Protein AF-A0A7D9K8Q1-F1 (afdb_monomer_lite)

pLDDT: mean 75.65, std 13.9, range [47.59, 92.94]

Secondary structure (DSSP, 8-state):
---S-GGGS-TT-GGGTT--EEEEE-----TT---HHHHHHHH-GGGHHHHHH---HHHHHHHHHHHHHHHHHHHT-TT--EEEEE-S---GGGTHHHHHHHHHHHHHHHHTTT--------TTHHHHHHHHHH--PPPP----TT---

InterPro domains:
  IPR001678 SAM-dependent methyltransferase RsmB-F/NOP2-type domain [PS51686] (1-149)
  IPR029063 S-adenosyl-L-methionine-dependent methyltransferase superfamily [G3DSA:3.40.50.150] (1-144)
  IPR029063 S-adenosyl-L-methionine-dependent methyltransferase superfamily [SSF53335] (13-120)
  IPR042620 Putative methyltransferase NSUN7 [PTHR14663] (1-114)

Structure (mmCIF, N/CA/C/O backbone):
data_AF-A0A7D9K8Q1-F1
#
_entry.id   AF-A0A7D9K8Q1-F1
#
loop_
_atom_site.group_PDB
_atom_site.id
_atom_site.type_symbol
_atom_site.label_atom_id
_atom_site.label_alt_id
_atom_site.label_comp_id
_atom_site.label_asym_id
_atom_site.label_entity_id
_atom_site.label_seq_id
_atom_site.pdbx_PDB_ins_code
_atom_site.Cartn_x
_atom_site.Cartn_y
_atom_site.Cartn_z
_atom_site.occupancy
_atom_site.B_iso_or_equiv
_atom_site.auth_seq_id
_atom_site.auth_comp_id
_atom_site.auth_asym_id
_atom_site.auth_atom_id
_atom_site.pdbx_PDB_model_num
ATOM 1 N N . LEU A 1 1 ? -17.771 -1.437 -6.386 1.00 68.00 1 LEU A N 1
ATOM 2 C CA . LEU A 1 1 ? -16.629 -0.827 -5.669 1.00 68.00 1 LEU A CA 1
ATOM 3 C C . LEU A 1 1 ? -17.130 0.448 -5.006 1.00 68.00 1 LEU A C 1
ATOM 5 O O . LEU A 1 1 ? -18.109 0.993 -5.502 1.00 68.00 1 LEU A O 1
ATOM 9 N N . LEU A 1 2 ? -16.510 0.900 -3.916 1.00 79.81 2 LEU A N 1
ATOM 10 C CA . LEU A 1 2 ? -16.719 2.277 -3.459 1.00 79.81 2 LEU A CA 1
ATOM 11 C C . LEU A 1 2 ? -16.044 3.222 -4.466 1.00 79.81 2 LEU A C 1
ATOM 13 O O . LEU A 1 2 ? -14.974 2.888 -4.970 1.00 79.81 2 LEU A O 1
ATOM 17 N N . GLU A 1 3 ? -16.679 4.349 -4.783 1.00 86.00 3 GLU A N 1
ATOM 18 C CA . GLU A 1 3 ? -16.118 5.360 -5.700 1.00 86.00 3 GLU A CA 1
ATOM 19 C C . GLU A 1 3 ? -15.200 6.368 -4.985 1.00 86.00 3 GLU A C 1
ATOM 21 O O . GLU A 1 3 ? -14.499 7.136 -5.636 1.00 86.00 3 GLU A O 1
ATOM 26 N N . GLU A 1 4 ? -15.187 6.366 -3.650 1.00 85.94 4 GLU A N 1
ATOM 27 C CA . GLU A 1 4 ? -14.332 7.233 -2.834 1.00 85.94 4 GLU A CA 1
ATOM 28 C C . GLU A 1 4 ? -12.876 6.734 -2.804 1.00 85.94 4 GLU A C 1
ATOM 30 O O . GLU A 1 4 ? -12.619 5.525 -2.831 1.00 85.94 4 GLU A O 1
ATOM 35 N N . ASN A 1 5 ? -11.905 7.652 -2.717 1.00 88.94 5 ASN A N 1
ATOM 36 C CA . ASN A 1 5 ? -10.511 7.250 -2.535 1.00 88.94 5 ASN A CA 1
ATOM 37 C C . ASN A 1 5 ? -10.314 6.678 -1.135 1.00 88.94 5 ASN A C 1
ATOM 39 O O . ASN A 1 5 ? -10.806 7.222 -0.149 1.00 88.94 5 ASN A O 1
ATOM 43 N N . PHE A 1 6 ? -9.498 5.630 -1.036 1.00 90.12 6 PHE A N 1
ATOM 44 C CA . PHE A 1 6 ? -9.195 4.997 0.245 1.00 90.12 6 PHE A CA 1
ATOM 45 C C . PHE A 1 6 ? -8.643 5.981 1.286 1.00 90.12 6 PHE A C 1
ATOM 47 O O . PHE A 1 6 ? -9.012 5.894 2.447 1.00 90.12 6 PHE A O 1
ATOM 54 N N . THR A 1 7 ? -7.804 6.934 0.877 1.00 90.19 7 THR A N 1
ATOM 55 C CA . THR A 1 7 ? -7.177 7.925 1.767 1.00 90.19 7 THR A CA 1
ATOM 56 C C . THR A 1 7 ? -8.148 8.958 2.339 1.00 90.19 7 THR A C 1
ATOM 58 O O . THR A 1 7 ? -7.819 9.591 3.344 1.00 90.19 7 THR A O 1
ATOM 61 N N . ASP A 1 8 ? -9.326 9.109 1.727 1.00 91.19 8 ASP A N 1
ATOM 62 C CA . ASP A 1 8 ? -10.366 10.060 2.136 1.00 91.19 8 ASP A CA 1
ATOM 63 C C . ASP A 1 8 ? -11.350 9.436 3.143 1.00 91.19 8 ASP A C 1
ATOM 65 O O . ASP A 1 8 ? -12.124 10.141 3.794 1.00 91.19 8 ASP A O 1
ATOM 69 N N . ILE A 1 9 ? -11.305 8.110 3.308 1.00 90.94 9 ILE A N 1
ATOM 70 C CA . ILE A 1 9 ? -12.170 7.371 4.226 1.00 90.94 9 ILE A CA 1
ATOM 71 C C . ILE A 1 9 ? -11.768 7.670 5.671 1.00 90.94 9 ILE A C 1
ATOM 73 O O . ILE A 1 9 ? -10.602 7.608 6.051 1.00 90.94 9 ILE A O 1
ATOM 77 N N . LEU A 1 10 ? -12.744 7.952 6.534 1.00 90.44 10 LEU A N 1
ATOM 78 C CA . LEU A 1 10 ? -12.455 8.141 7.952 1.00 90.44 10 LEU A CA 1
ATOM 79 C C . LEU A 1 10 ? -12.089 6.795 8.608 1.00 90.44 10 LEU A C 1
ATOM 81 O O . LEU A 1 10 ? -12.891 5.861 8.564 1.00 90.44 10 LEU A O 1
ATOM 85 N N . PRO A 1 11 ? -10.950 6.684 9.319 1.00 88.00 11 PRO A N 1
ATOM 86 C CA . PRO A 1 11 ? -10.538 5.417 9.935 1.00 88.00 11 PRO A CA 1
ATOM 87 C C . PRO A 1 11 ? -11.481 4.881 11.031 1.00 88.00 11 PRO A C 1
ATOM 89 O O . PRO A 1 11 ? -11.380 3.717 11.418 1.00 88.00 11 PRO A O 1
ATOM 92 N N . ASN A 1 12 ? -12.380 5.728 11.548 1.00 86.75 12 ASN A N 1
ATOM 93 C CA . ASN A 1 12 ? -13.406 5.385 12.543 1.00 86.75 12 ASN A CA 1
ATOM 94 C C . ASN A 1 12 ? -14.823 5.302 11.940 1.00 86.75 12 ASN A C 1
ATOM 96 O O . ASN A 1 12 ? -15.815 5.345 12.664 1.00 86.75 12 ASN A O 1
ATOM 100 N N . ASP A 1 13 ? -14.938 5.237 10.616 1.00 89.62 13 ASP A N 1
ATOM 101 C CA . ASP A 1 13 ? -16.225 5.073 9.951 1.00 89.62 13 ASP A CA 1
ATOM 102 C C . ASP A 1 13 ? -16.860 3.722 10.338 1.00 89.62 13 ASP A C 1
ATOM 104 O O . ASP A 1 13 ? -16.232 2.656 10.291 1.00 89.62 13 ASP A O 1
ATOM 108 N N . GLU A 1 14 ? -18.129 3.774 10.751 1.00 89.50 14 GLU A N 1
ATOM 109 C CA . GLU A 1 14 ? -18.881 2.623 11.247 1.00 89.50 14 GLU A CA 1
ATOM 110 C C . GLU A 1 14 ? -18.967 1.487 10.221 1.00 89.50 14 GLU A C 1
ATOM 112 O O . GLU A 1 14 ? -18.998 0.312 10.611 1.00 89.50 14 GLU A O 1
ATOM 117 N N . ARG A 1 15 ? -18.919 1.818 8.921 1.00 88.75 15 ARG A N 1
ATOM 118 C CA . ARG A 1 15 ? -18.904 0.852 7.811 1.00 88.75 15 ARG A CA 1
ATOM 119 C C . ARG A 1 15 ? -17.753 -0.149 7.933 1.00 88.75 15 ARG A C 1
ATOM 121 O O . ARG A 1 15 ? -17.911 -1.310 7.555 1.00 88.75 15 ARG A O 1
ATOM 128 N N . PHE A 1 16 ? -16.621 0.259 8.514 1.00 87.31 16 PHE A N 1
ATOM 129 C CA . PHE A 1 16 ? -15.400 -0.551 8.586 1.00 87.31 16 PHE A CA 1
ATOM 130 C C . PHE A 1 16 ? -15.107 -1.121 9.980 1.00 87.31 16 PHE A C 1
ATOM 132 O O . PHE A 1 16 ? -14.084 -1.771 10.183 1.00 87.31 16 PHE A O 1
ATOM 139 N N . ARG A 1 17 ? -16.023 -0.995 10.949 1.00 86.31 17 ARG A N 1
ATOM 140 C CA . ARG A 1 17 ? -15.828 -1.485 12.333 1.00 86.31 17 ARG A CA 1
ATOM 141 C C . ARG A 1 17 ? -15.575 -3.001 12.446 1.00 86.31 17 ARG A C 1
ATOM 143 O O . ARG A 1 17 ? -14.983 -3.490 13.414 1.00 86.31 17 ARG A O 1
ATOM 150 N N . LYS A 1 18 ? -16.039 -3.775 11.463 1.00 87.69 18 LYS A N 1
ATOM 151 C CA . LYS A 1 18 ? -15.813 -5.230 11.376 1.00 87.69 18 LYS A CA 1
ATOM 152 C C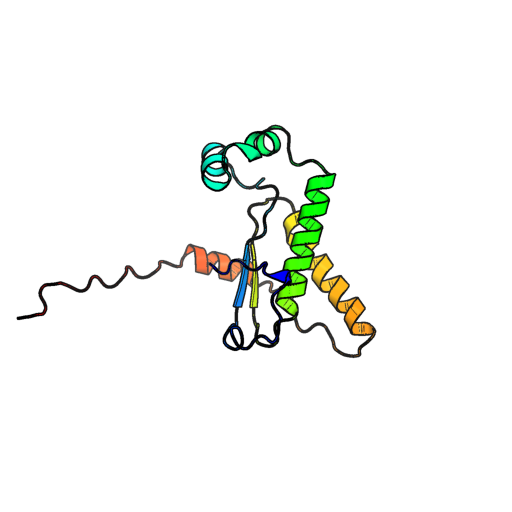 . LYS A 1 18 ? -14.574 -5.606 10.560 1.00 87.69 18 LYS A C 1
ATOM 154 O O . LYS A 1 18 ? -14.207 -6.778 10.549 1.00 87.69 18 LYS A O 1
ATOM 159 N N . VAL A 1 19 ? -13.923 -4.645 9.907 1.00 88.00 19 VAL A N 1
ATOM 160 C CA . VAL A 1 19 ? -12.697 -4.897 9.148 1.00 88.00 19 VAL A CA 1
ATOM 161 C C . VAL A 1 19 ? -11.586 -5.260 10.127 1.00 88.00 19 VAL A C 1
ATOM 163 O O . VAL A 1 19 ? -11.416 -4.620 11.162 1.00 88.00 19 VAL A O 1
ATOM 166 N N . ARG A 1 20 ? -10.876 -6.346 9.821 1.00 88.88 20 ARG A N 1
ATOM 167 C CA . ARG A 1 20 ? -9.707 -6.837 10.573 1.00 88.88 20 ARG A CA 1
ATOM 168 C C . ARG A 1 20 ? -8.452 -6.899 9.713 1.00 88.88 20 ARG A C 1
ATOM 170 O O . ARG A 1 20 ? -7.348 -6.936 10.248 1.00 88.88 20 ARG A O 1
ATOM 177 N N . VAL A 1 21 ? -8.628 -6.930 8.396 1.00 90.12 21 VAL A N 1
ATOM 178 C CA . VAL A 1 21 ? -7.557 -7.074 7.417 1.00 90.12 21 VAL A CA 1
ATOM 179 C C . VAL A 1 21 ? -7.751 -6.017 6.345 1.00 90.12 21 VAL A C 1
ATOM 181 O O . VAL A 1 21 ? -8.854 -5.884 5.817 1.00 90.12 21 VAL A O 1
ATOM 184 N N . VAL A 1 22 ? -6.684 -5.296 6.021 1.00 91.00 22 VAL A N 1
ATOM 185 C CA . VAL A 1 22 ? -6.626 -4.394 4.868 1.00 91.00 22 VAL A CA 1
ATOM 186 C C . VAL A 1 22 ? -5.606 -4.952 3.890 1.00 91.00 22 VAL A C 1
ATOM 188 O O . VAL A 1 22 ? -4.483 -5.267 4.280 1.00 91.00 22 VAL A O 1
ATOM 191 N N . VAL A 1 23 ? -5.998 -5.083 2.625 1.00 91.44 23 VAL A N 1
ATOM 192 C CA . VAL A 1 23 ? -5.097 -5.480 1.541 1.00 91.44 23 VAL A CA 1
ATOM 193 C C . VAL A 1 23 ? -4.856 -4.264 0.657 1.00 91.44 23 VAL A C 1
ATOM 195 O O . VAL A 1 23 ? -5.759 -3.796 -0.031 1.00 91.44 23 VAL A O 1
ATOM 198 N N . CYS A 1 24 ? -3.632 -3.754 0.693 1.00 90.50 24 CYS A N 1
ATOM 199 C CA . CYS A 1 24 ? -3.177 -2.620 -0.094 1.00 90.50 24 CYS A CA 1
ATOM 200 C C . CYS A 1 24 ? -2.479 -3.146 -1.349 1.00 90.50 24 CYS A C 1
ATOM 202 O O . CYS A 1 24 ? -1.286 -3.448 -1.313 1.00 90.50 24 CYS A O 1
ATOM 204 N N . ASN A 1 25 ? -3.223 -3.270 -2.449 1.00 88.56 25 ASN A N 1
ATOM 205 C CA . ASN A 1 25 ? -2.641 -3.558 -3.757 1.00 88.56 25 ASN A CA 1
ATOM 206 C C . ASN A 1 25 ? -2.146 -2.252 -4.387 1.00 88.56 25 ASN A C 1
ATOM 208 O O . ASN A 1 25 ? -2.945 -1.462 -4.890 1.00 88.56 25 ASN A O 1
ATOM 212 N N . ALA A 1 26 ? -0.845 -1.997 -4.298 1.00 86.12 26 ALA A N 1
ATOM 213 C CA . ALA A 1 26 ? -0.274 -0.717 -4.674 1.00 86.12 26 ALA A CA 1
ATOM 214 C C . ALA A 1 26 ? 0.099 -0.666 -6.160 1.00 86.12 26 ALA A C 1
ATOM 216 O O . ALA A 1 26 ? 0.795 -1.539 -6.688 1.00 86.12 26 ALA A O 1
ATOM 217 N N . SER A 1 27 ? -0.313 0.413 -6.828 1.00 83.31 27 SER A N 1
ATOM 218 C CA . SER A 1 27 ? 0.123 0.727 -8.189 1.00 83.31 27 SER A CA 1
ATOM 219 C C . SER A 1 27 ? 1.632 0.934 -8.207 1.00 83.31 27 SER A C 1
ATOM 221 O O . SER A 1 27 ? 2.129 1.904 -7.650 1.00 83.31 27 SER A O 1
ATOM 223 N N . CYS A 1 28 ? 2.370 0.027 -8.829 1.00 83.06 28 CYS A N 1
ATOM 224 C CA . CYS A 1 28 ? 3.833 0.009 -8.842 1.00 83.06 28 CYS A CA 1
ATOM 225 C C . CYS A 1 28 ? 4.370 0.120 -10.274 1.00 83.06 28 CYS A C 1
ATOM 227 O O . CYS A 1 28 ? 3.598 0.206 -11.232 1.00 83.06 28 CYS A O 1
ATOM 229 N N . SER A 1 29 ? 5.693 0.075 -10.423 1.00 78.06 29 SER A N 1
ATOM 230 C CA . SER A 1 29 ? 6.378 0.059 -11.720 1.00 78.06 29 SER A CA 1
ATOM 231 C C . SER A 1 29 ? 6.045 -1.145 -12.600 1.00 78.06 29 SER A C 1
ATOM 233 O O . SER A 1 29 ? 6.353 -1.121 -13.786 1.00 78.06 29 SER A O 1
ATOM 235 N N . LYS A 1 30 ? 5.447 -2.199 -12.025 1.00 75.69 30 LYS A N 1
ATOM 236 C CA . LYS A 1 30 ? 5.127 -3.469 -12.696 1.00 75.69 30 LYS A CA 1
ATOM 237 C C . LYS A 1 30 ? 6.332 -4.168 -13.328 1.00 75.69 30 LYS A C 1
ATOM 239 O O . LYS A 1 30 ? 6.177 -5.015 -14.201 1.00 75.69 30 LYS A O 1
ATOM 244 N N . SER A 1 31 ? 7.530 -3.885 -12.825 1.00 71.75 31 SER A N 1
ATOM 245 C CA . SER A 1 31 ? 8.779 -4.535 -13.239 1.00 71.75 31 SER A CA 1
ATOM 246 C C . SER A 1 31 ? 8.798 -6.056 -13.041 1.00 71.75 31 SER A C 1
ATOM 248 O O . SER A 1 31 ? 9.615 -6.742 -13.648 1.00 71.75 31 SER A O 1
ATOM 250 N N . GLY A 1 32 ? 7.908 -6.598 -12.203 1.00 70.00 32 GLY A N 1
ATOM 251 C CA . GLY A 1 32 ? 7.733 -8.039 -12.021 1.00 70.00 32 GLY A CA 1
ATOM 252 C C . GLY A 1 32 ? 6.837 -8.709 -13.063 1.00 70.00 32 GLY A C 1
ATOM 253 O O . GLY A 1 32 ? 6.726 -9.934 -13.049 1.00 70.00 32 GLY A O 1
ATOM 254 N N . VAL A 1 33 ? 6.197 -7.950 -13.958 1.00 70.38 33 VAL A N 1
ATOM 255 C CA . VAL A 1 33 ? 5.371 -8.506 -15.035 1.00 70.38 33 VAL A CA 1
ATOM 256 C C . VAL A 1 33 ? 6.285 -8.930 -16.183 1.00 70.38 33 VAL A C 1
ATOM 258 O O . VAL A 1 33 ? 6.873 -8.105 -16.875 1.00 70.38 33 VAL A O 1
ATOM 261 N N . THR A 1 34 ? 6.415 -10.237 -16.389 1.00 65.62 34 THR A N 1
ATOM 262 C CA . THR A 1 34 ? 7.331 -10.820 -17.385 1.00 65.62 34 THR A CA 1
ATOM 263 C C . THR A 1 34 ? 6.761 -10.843 -18.806 1.00 65.62 34 THR A C 1
ATOM 265 O O . THR A 1 34 ? 7.501 -11.099 -19.755 1.00 65.62 34 THR A O 1
ATOM 268 N N . SER A 1 35 ? 5.465 -10.559 -18.975 1.00 68.19 35 SER A N 1
ATOM 269 C CA . SER A 1 35 ? 4.765 -10.578 -20.261 1.00 68.19 35 SER A CA 1
ATOM 270 C C . SER A 1 35 ? 4.165 -9.211 -20.586 1.00 68.19 35 SER A C 1
ATOM 272 O O . SER A 1 35 ? 3.301 -8.700 -19.875 1.00 68.19 35 SER A O 1
ATOM 274 N N . ALA A 1 36 ? 4.574 -8.631 -21.717 1.00 67.12 36 ALA A N 1
ATOM 275 C CA . ALA A 1 36 ? 4.001 -7.379 -22.212 1.00 67.12 36 ALA A CA 1
ATOM 276 C C . ALA A 1 36 ? 2.500 -7.499 -22.534 1.00 67.12 36 ALA A C 1
ATOM 278 O O . ALA A 1 36 ? 1.771 -6.514 -22.435 1.00 67.12 36 ALA A O 1
ATOM 279 N N . ILE A 1 37 ? 2.030 -8.703 -22.880 1.00 73.81 37 ILE A N 1
ATOM 280 C CA . ILE A 1 37 ? 0.611 -8.974 -23.137 1.00 73.81 37 ILE A CA 1
ATOM 281 C C . ILE A 1 37 ? -0.182 -8.881 -21.832 1.00 73.81 37 ILE A C 1
ATOM 283 O O . ILE A 1 37 ? -1.211 -8.210 -21.800 1.00 73.81 37 ILE A O 1
ATOM 287 N N . ASP A 1 38 ? 0.329 -9.477 -20.752 1.00 69.06 38 ASP A N 1
ATOM 288 C CA . ASP A 1 38 ? -0.325 -9.435 -19.438 1.00 69.06 38 ASP A CA 1
ATOM 289 C C . ASP A 1 38 ? -0.390 -7.994 -18.922 1.00 69.06 38 ASP A C 1
ATOM 291 O O . ASP A 1 38 ? -1.414 -7.555 -18.401 1.00 69.06 38 ASP A O 1
ATOM 295 N N . HIS A 1 39 ? 0.668 -7.216 -19.164 1.00 65.38 39 HIS A N 1
ATOM 296 C CA . HIS A 1 39 ? 0.714 -5.802 -18.809 1.00 65.38 39 HIS A CA 1
ATOM 297 C C . HIS A 1 39 ? -0.334 -4.967 -19.564 1.00 65.38 39 HIS A C 1
ATOM 299 O O . HIS A 1 39 ? -1.047 -4.170 -18.956 1.00 65.38 39 HIS A O 1
ATOM 305 N N . VAL A 1 40 ? -0.473 -5.160 -20.883 1.00 71.06 40 VAL A N 1
ATOM 306 C CA . VAL A 1 40 ? -1.491 -4.464 -21.693 1.00 71.06 40 VAL A CA 1
ATOM 307 C C . VAL A 1 40 ? -2.904 -4.898 -21.309 1.00 71.06 40 VAL A C 1
ATOM 309 O O . VAL A 1 40 ? -3.807 -4.065 -21.289 1.00 71.06 40 VAL A O 1
ATOM 312 N N . LEU A 1 41 ? -3.110 -6.174 -20.982 1.00 70.75 41 LEU A N 1
ATOM 313 C CA . LEU A 1 41 ? -4.411 -6.675 -20.547 1.00 70.75 41 LEU A CA 1
ATOM 314 C C . LEU A 1 41 ? -4.839 -6.056 -19.208 1.00 70.75 41 LEU A C 1
ATOM 316 O O . LEU A 1 41 ? -6.024 -5.810 -18.995 1.00 70.75 41 LEU A O 1
ATOM 320 N N . GLN A 1 42 ? -3.880 -5.796 -18.320 1.00 64.69 42 GLN A N 1
ATOM 321 C CA . GLN A 1 42 ? -4.145 -5.297 -16.975 1.00 64.69 42 GLN A CA 1
ATOM 322 C C . GLN A 1 42 ? -4.260 -3.765 -16.903 1.00 64.69 42 GLN A C 1
ATOM 324 O O . GLN A 1 42 ? -5.029 -3.255 -16.093 1.00 64.69 42 GLN A O 1
ATOM 329 N N . GLU A 1 43 ? -3.530 -3.031 -17.748 1.00 64.31 43 GLU A N 1
ATOM 330 C CA . GLU A 1 43 ? -3.405 -1.562 -17.672 1.00 64.31 43 GLU A CA 1
ATOM 331 C C . GLU A 1 43 ? -3.861 -0.815 -18.932 1.00 64.31 43 GLU A C 1
ATOM 333 O O . GLU A 1 43 ? -3.964 0.413 -18.935 1.00 64.31 43 GLU A O 1
ATOM 338 N N . GLY A 1 44 ? -4.110 -1.532 -20.025 1.00 62.75 44 GLY A N 1
ATOM 339 C CA . GLY A 1 44 ? -4.320 -0.937 -21.339 1.00 62.75 44 GLY A CA 1
ATOM 340 C C . GLY A 1 44 ? -3.022 -0.454 -22.000 1.00 62.75 44 GLY A C 1
ATOM 341 O O . GLY A 1 44 ? -1.908 -0.616 -21.500 1.00 62.75 44 GLY A O 1
ATOM 342 N N . THR A 1 45 ? -3.154 0.150 -23.181 1.00 65.00 45 THR A N 1
ATOM 343 C CA . THR A 1 45 ? -2.012 0.553 -24.024 1.00 65.00 45 THR A CA 1
ATOM 344 C C . THR A 1 45 ? -1.283 1.807 -23.534 1.00 65.00 45 THR A C 1
ATOM 346 O O . THR A 1 45 ? -0.179 2.093 -23.998 1.00 65.00 45 THR A O 1
ATOM 349 N N . ALA A 1 46 ? -1.860 2.546 -22.582 1.00 59.56 46 ALA A N 1
ATOM 350 C CA . ALA A 1 46 ? -1.301 3.795 -22.064 1.00 59.56 46 ALA A CA 1
ATOM 351 C C . ALA A 1 46 ? 0.040 3.602 -21.332 1.00 59.56 46 ALA A C 1
ATOM 353 O O . ALA A 1 46 ? 0.853 4.523 -21.285 1.00 59.56 46 ALA A O 1
ATOM 354 N N . CYS A 1 47 ? 0.296 2.401 -20.805 1.00 57.56 47 CYS A N 1
ATOM 355 C CA . CYS A 1 47 ? 1.473 2.104 -19.987 1.00 57.56 47 CYS A CA 1
ATOM 356 C C . CYS A 1 47 ? 2.593 1.387 -20.765 1.00 57.56 47 CYS A C 1
ATOM 358 O O . CYS A 1 47 ? 3.595 0.990 -20.175 1.00 57.56 47 CYS A O 1
ATOM 360 N N . VAL A 1 48 ? 2.449 1.209 -22.088 1.00 62.69 48 VAL A N 1
ATOM 361 C CA . VAL A 1 48 ? 3.441 0.494 -22.917 1.00 62.69 48 VAL A CA 1
ATOM 362 C C . VAL A 1 48 ? 4.769 1.252 -22.971 1.00 62.69 48 VAL A C 1
ATOM 364 O O . VAL A 1 48 ? 5.825 0.630 -22.948 1.00 62.69 48 VAL A O 1
ATOM 367 N N . HIS A 1 49 ?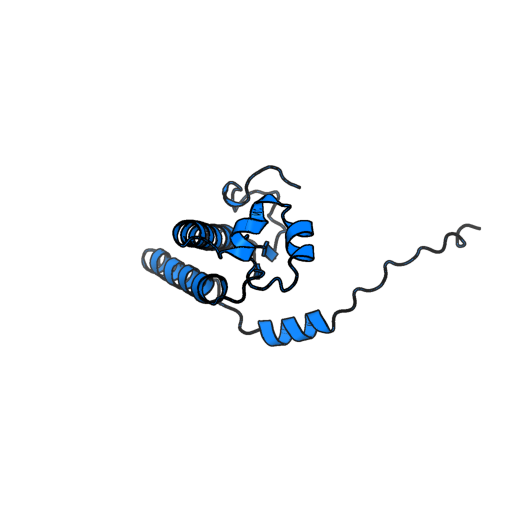 4.731 2.588 -22.981 1.00 65.44 49 HIS A N 1
ATOM 368 C CA . HIS A 1 49 ? 5.944 3.410 -22.970 1.00 65.44 49 HIS A CA 1
ATOM 369 C C . HIS A 1 49 ? 6.793 3.159 -21.716 1.00 65.44 49 HIS A C 1
ATOM 371 O O . HIS A 1 49 ? 7.997 2.957 -21.825 1.00 65.44 49 HIS A O 1
ATOM 377 N N . ASP A 1 50 ? 6.165 3.101 -20.540 1.00 65.12 50 ASP A N 1
ATOM 378 C CA . ASP A 1 50 ? 6.866 2.869 -19.271 1.00 65.12 50 ASP A CA 1
ATOM 379 C C . ASP A 1 50 ? 7.414 1.441 -19.164 1.00 65.12 50 ASP A C 1
ATOM 381 O O . ASP A 1 50 ? 8.425 1.212 -18.504 1.00 65.12 50 ASP A O 1
ATOM 385 N N . LEU A 1 51 ? 6.777 0.480 -19.841 1.00 61.94 51 LEU A N 1
ATOM 386 C CA . LEU A 1 51 ? 7.259 -0.896 -19.905 1.00 61.94 51 LEU A CA 1
ATOM 387 C C . LEU A 1 51 ? 8.528 -1.021 -20.763 1.00 61.94 51 LEU A C 1
ATOM 389 O O . LEU A 1 51 ? 9.418 -1.802 -20.437 1.00 61.94 51 LEU A O 1
ATOM 393 N N . VAL A 1 52 ? 8.617 -0.256 -21.856 1.00 62.53 52 VAL A N 1
ATOM 394 C CA . VAL A 1 52 ? 9.764 -0.288 -22.781 1.00 62.53 52 VAL A CA 1
ATOM 395 C C . VAL A 1 52 ? 10.914 0.591 -22.283 1.00 62.53 52 VAL A C 1
ATOM 397 O O . VAL A 1 52 ? 12.074 0.198 -22.387 1.00 62.53 52 VAL A O 1
ATOM 400 N N . ASN A 1 53 ? 10.601 1.759 -21.720 1.00 64.62 53 ASN A N 1
ATOM 401 C CA . ASN A 1 53 ? 11.592 2.783 -21.378 1.00 64.62 53 ASN A CA 1
ATOM 402 C C . ASN A 1 53 ? 11.906 2.843 -19.873 1.00 64.62 53 ASN A C 1
ATOM 404 O O . ASN A 1 53 ? 12.816 3.563 -19.462 1.00 64.62 53 ASN A O 1
ATOM 408 N N . GLY A 1 54 ? 11.188 2.071 -19.054 1.00 63.59 54 GLY A N 1
ATOM 409 C CA . GLY A 1 54 ? 11.241 2.165 -17.600 1.00 63.59 54 GLY A CA 1
ATOM 410 C C . GLY A 1 54 ? 10.422 3.341 -17.060 1.00 63.59 54 GLY A C 1
ATOM 411 O O . GLY A 1 54 ? 9.992 4.237 -17.786 1.00 63.59 54 GLY A O 1
ATOM 412 N N . VAL A 1 55 ? 10.191 3.339 -15.745 1.00 68.69 55 VAL A N 1
ATOM 413 C CA . VAL A 1 55 ? 9.441 4.406 -15.072 1.00 68.69 55 VAL A CA 1
ATOM 414 C C . VAL A 1 55 ? 10.353 5.602 -14.804 1.00 68.69 55 VAL A C 1
ATOM 416 O O . VAL A 1 55 ? 11.350 5.489 -14.091 1.00 68.69 55 VAL A O 1
ATOM 419 N N . GLU A 1 56 ? 9.960 6.770 -15.313 1.00 73.00 56 GLU A N 1
ATOM 420 C CA . GLU A 1 56 ? 10.618 8.050 -15.040 1.00 73.00 56 GLU A CA 1
ATOM 421 C C . GLU A 1 56 ? 10.789 8.302 -13.531 1.00 73.00 56 GLU A C 1
ATOM 423 O O . GLU A 1 56 ? 9.849 8.159 -12.743 1.00 73.00 56 GLU A O 1
ATOM 428 N N . SER A 1 57 ? 11.976 8.749 -13.115 1.00 73.25 57 SER A N 1
ATOM 429 C CA . SER A 1 57 ? 12.348 8.897 -11.693 1.00 73.25 57 SER A CA 1
ATOM 430 C C . SER A 1 57 ? 11.367 9.747 -10.867 1.00 73.25 57 SER A C 1
ATOM 432 O O . SER A 1 57 ? 11.061 9.427 -9.716 1.00 73.25 57 SER A O 1
ATOM 434 N N . ASN A 1 58 ? 10.818 10.812 -11.458 1.00 74.69 58 ASN A N 1
ATOM 435 C CA . ASN A 1 58 ? 9.821 11.669 -10.814 1.00 74.69 58 ASN A CA 1
ATOM 436 C C . ASN A 1 58 ? 8.475 10.964 -10.616 1.00 74.69 58 ASN A C 1
ATOM 438 O O . ASN A 1 58 ? 7.843 11.140 -9.572 1.00 74.69 58 ASN A O 1
ATOM 442 N N . LYS A 1 59 ? 8.058 10.145 -11.588 1.00 77.38 59 LYS A N 1
ATOM 443 C CA . LYS A 1 59 ? 6.840 9.336 -11.501 1.00 77.38 59 LYS A CA 1
ATOM 444 C C . LYS A 1 59 ? 7.004 8.254 -10.439 1.00 77.38 59 LYS A C 1
ATOM 446 O O . LYS A 1 59 ? 6.129 8.107 -9.590 1.00 77.38 59 LYS A O 1
ATOM 451 N N . LEU A 1 60 ? 8.162 7.592 -10.409 1.00 80.81 60 LEU A N 1
ATOM 452 C CA . LEU A 1 60 ? 8.498 6.609 -9.381 1.00 80.81 60 LEU A CA 1
ATOM 453 C C . LEU A 1 60 ? 8.431 7.220 -7.975 1.00 80.81 60 LEU A C 1
ATOM 455 O O . LEU A 1 60 ? 7.800 6.657 -7.088 1.00 80.81 60 LEU A O 1
ATOM 459 N N . ARG A 1 61 ? 9.006 8.411 -7.768 1.00 84.88 61 ARG A N 1
ATOM 460 C CA . ARG A 1 61 ? 8.918 9.108 -6.475 1.00 84.88 61 ARG A CA 1
ATOM 461 C C . ARG A 1 61 ? 7.470 9.396 -6.064 1.00 84.88 61 ARG A C 1
ATOM 463 O O . ARG A 1 61 ? 7.145 9.236 -4.891 1.00 84.88 61 ARG A O 1
ATOM 470 N N . GLY A 1 62 ? 6.616 9.802 -7.005 1.00 86.31 62 GLY A N 1
ATOM 471 C CA . GLY A 1 62 ? 5.183 9.986 -6.761 1.00 86.31 62 GLY A CA 1
ATOM 472 C C . GLY A 1 62 ? 4.493 8.694 -6.312 1.00 86.31 62 GLY A C 1
ATOM 473 O O . GLY A 1 62 ? 3.779 8.705 -5.312 1.00 86.31 62 GLY A O 1
ATOM 474 N N . LEU A 1 63 ? 4.781 7.572 -6.983 1.00 87.38 63 LEU A N 1
ATOM 475 C CA . LEU A 1 63 ? 4.262 6.251 -6.608 1.00 87.38 63 LEU A CA 1
ATOM 476 C C . LEU A 1 63 ? 4.686 5.863 -5.189 1.00 87.38 63 LEU A C 1
ATOM 478 O O . LEU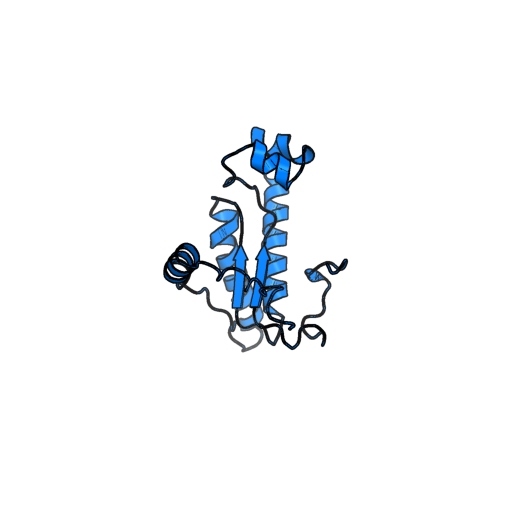 A 1 63 ? 3.840 5.503 -4.377 1.00 87.38 63 LEU A O 1
ATOM 482 N N . LEU A 1 64 ? 5.968 6.020 -4.853 1.00 90.00 64 LEU A N 1
ATOM 483 C CA . LEU A 1 64 ? 6.483 5.679 -3.523 1.00 90.00 64 LEU A CA 1
ATOM 484 C C . LEU A 1 64 ? 5.835 6.502 -2.406 1.00 90.00 64 LEU A C 1
ATOM 486 O O . LEU A 1 64 ? 5.571 5.975 -1.326 1.00 90.00 64 LEU A O 1
ATOM 490 N N . LEU A 1 65 ? 5.585 7.793 -2.640 1.00 90.62 65 LEU A N 1
ATOM 491 C CA . LEU A 1 65 ? 4.873 8.631 -1.673 1.00 90.62 65 LEU A CA 1
ATOM 492 C C . LEU A 1 65 ? 3.445 8.128 -1.462 1.00 90.62 65 LEU A C 1
ATOM 494 O O . LEU A 1 65 ? 3.012 8.004 -0.317 1.00 90.62 65 LEU A O 1
ATOM 498 N N . HIS A 1 66 ? 2.763 7.766 -2.548 1.00 91.00 66 HIS A N 1
ATOM 499 C CA . HIS A 1 66 ? 1.412 7.226 -2.493 1.00 91.00 66 HIS A CA 1
ATOM 500 C C . HIS A 1 66 ? 1.349 5.857 -1.795 1.00 91.00 66 HIS A C 1
ATOM 502 O O . HIS A 1 66 ? 0.457 5.617 -0.984 1.00 91.00 66 HIS A O 1
ATOM 508 N N . HIS A 1 67 ? 2.329 4.973 -2.019 1.00 92.94 67 HIS A N 1
ATOM 509 C CA . HIS A 1 67 ? 2.432 3.693 -1.301 1.00 92.94 67 HIS A CA 1
ATOM 510 C C . HIS A 1 67 ? 2.499 3.914 0.207 1.00 92.94 67 HIS A C 1
ATOM 512 O O . HIS A 1 67 ? 1.749 3.307 0.973 1.00 92.94 67 HIS A O 1
ATOM 518 N N . GLN A 1 68 ? 3.378 4.824 0.632 1.00 92.81 68 GLN A N 1
ATOM 519 C CA . GLN A 1 68 ? 3.538 5.143 2.044 1.00 92.81 68 GLN A CA 1
ATOM 520 C C . GLN A 1 68 ? 2.266 5.778 2.619 1.00 92.81 68 GLN A C 1
ATOM 522 O O . GLN A 1 68 ? 1.893 5.479 3.749 1.00 92.81 68 GLN A O 1
ATOM 527 N N . GLU A 1 69 ? 1.594 6.644 1.861 1.00 92.81 69 GLU A N 1
ATOM 528 C CA . GLU A 1 69 ? 0.325 7.260 2.253 1.00 92.81 69 GLU A CA 1
ATOM 529 C C . GLU A 1 69 ? -0.772 6.219 2.490 1.00 92.81 69 GLU A C 1
ATOM 531 O O . GLU A 1 69 ? -1.389 6.231 3.555 1.00 92.81 69 GLU A O 1
ATOM 536 N N . ILE A 1 70 ? -0.956 5.272 1.563 1.00 92.75 70 ILE A N 1
ATOM 537 C CA . ILE A 1 70 ? -1.933 4.184 1.696 1.00 92.75 70 ILE A CA 1
ATOM 538 C C . ILE A 1 70 ? -1.656 3.360 2.957 1.00 92.75 70 ILE A C 1
ATOM 540 O O . ILE A 1 70 ? -2.568 3.106 3.742 1.00 92.75 70 ILE A O 1
ATOM 544 N N . ILE A 1 71 ? -0.406 2.949 3.186 1.00 92.56 71 ILE A N 1
ATOM 545 C CA . ILE A 1 71 ? -0.067 2.120 4.352 1.00 92.56 71 ILE A CA 1
ATOM 546 C C . ILE A 1 71 ? -0.278 2.911 5.648 1.00 92.56 71 ILE A C 1
ATOM 548 O O . ILE A 1 71 ? -0.902 2.400 6.579 1.00 92.56 71 ILE A O 1
ATOM 552 N N . ARG A 1 72 ? 0.183 4.169 5.710 1.00 91.19 72 ARG A N 1
ATOM 553 C CA . ARG A 1 72 ? -0.048 5.042 6.875 1.00 91.19 72 ARG A CA 1
ATOM 554 C C . ARG A 1 72 ? -1.536 5.239 7.133 1.00 91.19 72 ARG A C 1
ATOM 556 O O . ARG A 1 72 ? -1.953 5.265 8.285 1.00 91.19 72 ARG A O 1
ATOM 563 N N . HIS A 1 73 ? -2.338 5.382 6.084 1.00 92.19 73 HIS A N 1
ATOM 564 C CA . HIS A 1 73 ? -3.781 5.509 6.212 1.00 92.19 73 HIS A CA 1
ATOM 565 C C . HIS A 1 73 ? -4.408 4.213 6.755 1.00 92.19 73 HIS A C 1
ATOM 567 O O . HIS A 1 73 ? -5.169 4.264 7.718 1.00 92.19 73 HIS A O 1
ATOM 573 N N . ALA A 1 74 ? -4.006 3.047 6.241 1.00 91.94 74 ALA A N 1
ATOM 574 C CA . ALA A 1 74 ? -4.453 1.744 6.737 1.00 91.94 74 ALA A CA 1
ATOM 575 C C . ALA A 1 74 ? -4.110 1.515 8.222 1.00 91.94 74 ALA A C 1
ATOM 577 O O . ALA A 1 74 ? -4.928 0.974 8.965 1.00 91.94 74 ALA A O 1
ATOM 578 N N . MET A 1 75 ? -2.945 1.983 8.683 1.00 90.31 75 MET A N 1
ATOM 579 C CA . MET A 1 75 ? -2.531 1.904 10.093 1.00 90.31 75 MET A CA 1
ATOM 580 C C . MET A 1 75 ? -3.419 2.720 11.044 1.00 90.31 75 MET A C 1
ATOM 582 O O . MET A 1 75 ? -3.419 2.465 12.245 1.00 90.31 75 MET A O 1
ATOM 586 N N . LYS A 1 76 ? -4.204 3.683 10.544 1.00 89.06 76 LYS A N 1
ATOM 587 C CA . LYS A 1 76 ? -5.105 4.493 11.381 1.00 89.06 76 LYS A CA 1
ATOM 588 C C . LYS A 1 76 ? -6.408 3.772 11.738 1.00 89.06 76 LYS A C 1
ATOM 590 O O . LYS A 1 76 ? -7.133 4.245 12.612 1.00 89.06 76 LYS A O 1
ATOM 595 N N . PHE A 1 77 ? -6.738 2.666 11.072 1.00 89.19 77 PHE A N 1
ATOM 596 C CA . PHE A 1 77 ? -7.983 1.942 11.324 1.00 89.19 77 PHE A CA 1
ATOM 597 C C . PHE A 1 77 ? -7.900 1.170 12.639 1.00 89.19 77 PHE A C 1
ATOM 599 O O . PHE A 1 77 ? -7.165 0.194 12.765 1.00 89.19 77 PHE A O 1
ATOM 606 N N . PHE A 1 78 ? -8.722 1.573 13.607 1.00 83.19 78 PHE A N 1
ATOM 607 C CA . PHE A 1 78 ? -8.640 1.083 14.984 1.00 83.19 78 PHE A CA 1
ATOM 608 C C . PHE A 1 78 ? -8.838 -0.435 15.129 1.00 83.19 78 PHE A C 1
ATOM 610 O O . PHE A 1 78 ? -8.264 -1.060 16.015 1.00 83.19 78 PHE A O 1
ATOM 617 N N . PHE A 1 79 ? -9.653 -1.041 14.263 1.00 86.25 79 PHE A N 1
ATOM 618 C CA . PHE A 1 79 ? -9.992 -2.465 14.341 1.00 86.25 79 PHE A CA 1
ATOM 619 C C . PHE A 1 79 ? -9.137 -3.354 13.429 1.00 86.25 79 PHE A C 1
ATOM 621 O O . PHE A 1 79 ? -9.353 -4.566 13.379 1.00 86.25 79 PHE A O 1
ATOM 628 N N . VAL A 1 80 ? -8.180 -2.780 12.697 1.00 88.75 80 VAL A N 1
ATOM 629 C CA . VAL A 1 80 ? -7.332 -3.533 11.772 1.00 88.75 80 VAL A CA 1
ATOM 630 C C . VAL A 1 80 ? -6.210 -4.222 12.537 1.00 88.75 80 VAL A C 1
ATOM 632 O O . VAL A 1 80 ? -5.457 -3.599 13.274 1.00 88.75 80 VAL A O 1
ATOM 635 N N . HIS A 1 81 ? -6.104 -5.534 12.345 1.00 87.69 81 HIS A N 1
ATOM 636 C CA . HIS A 1 81 ? -5.060 -6.371 12.934 1.00 87.69 81 HIS A CA 1
ATOM 637 C C . HIS A 1 81 ? -3.937 -6.655 11.934 1.00 87.69 81 HIS A C 1
ATOM 639 O O . HIS A 1 81 ? -2.780 -6.779 12.324 1.00 87.69 81 HIS A O 1
ATOM 645 N N . TYR A 1 82 ? -4.275 -6.769 10.646 1.00 88.56 82 TYR A N 1
ATOM 646 C CA . TYR A 1 82 ? -3.324 -7.114 9.595 1.00 88.56 82 TYR A CA 1
ATOM 647 C C . TYR A 1 82 ? -3.427 -6.146 8.425 1.00 88.56 82 TYR A C 1
ATOM 649 O O . TYR A 1 82 ? -4.514 -5.882 7.910 1.00 88.56 82 TYR A O 1
ATOM 657 N N . ILE A 1 83 ? -2.273 -5.668 7.973 1.00 90.75 83 ILE A N 1
ATOM 658 C CA . ILE A 1 83 ? -2.139 -4.892 6.745 1.00 90.75 83 ILE A CA 1
ATOM 659 C C . ILE A 1 83 ? -1.254 -5.711 5.816 1.00 90.75 83 ILE A C 1
ATOM 661 O O . ILE A 1 83 ? -0.106 -6.007 6.143 1.00 90.75 83 ILE A O 1
ATOM 665 N N . VAL A 1 84 ? -1.809 -6.106 4.678 1.00 90.69 84 VAL A N 1
ATOM 666 C CA . VAL A 1 84 ? -1.095 -6.844 3.639 1.00 90.69 84 VAL A CA 1
ATOM 667 C C . VAL A 1 84 ? -0.790 -5.866 2.521 1.00 90.69 84 VAL A C 1
ATOM 669 O O . VAL A 1 84 ? -1.695 -5.388 1.845 1.00 90.69 84 VAL A O 1
ATOM 672 N N . TYR A 1 85 ? 0.485 -5.551 2.345 1.00 91.00 85 TYR A N 1
ATOM 673 C CA . TYR A 1 85 ? 0.962 -4.706 1.261 1.00 91.00 85 TYR A CA 1
ATOM 674 C C . TYR A 1 85 ? 1.441 -5.580 0.106 1.00 91.00 85 TYR A C 1
ATOM 676 O O . TYR A 1 85 ? 2.249 -6.486 0.312 1.00 91.00 85 TYR A O 1
ATOM 684 N N . VAL A 1 86 ? 0.916 -5.326 -1.090 1.00 89.25 86 VAL A N 1
ATOM 685 C CA . VAL A 1 86 ? 1.184 -6.124 -2.287 1.00 89.25 86 VAL A CA 1
ATOM 686 C C . VAL A 1 86 ? 1.599 -5.201 -3.421 1.00 89.25 86 VAL A C 1
ATOM 688 O O . VAL A 1 86 ? 0.948 -4.189 -3.680 1.00 89.25 86 VAL A O 1
ATOM 691 N N . THR A 1 87 ? 2.665 -5.583 -4.117 1.00 88.75 87 THR A N 1
ATOM 692 C CA . THR A 1 87 ? 3.104 -4.965 -5.368 1.00 88.75 87 THR A CA 1
ATOM 693 C C . THR A 1 87 ? 3.346 -6.056 -6.411 1.00 88.75 87 THR A C 1
ATOM 695 O O . THR A 1 87 ? 3.446 -7.243 -6.096 1.00 88.75 87 THR A O 1
ATOM 698 N N . SER A 1 88 ? 3.483 -5.647 -7.666 1.00 84.81 88 SER A N 1
ATOM 699 C CA . SER A 1 88 ? 4.033 -6.464 -8.754 1.00 84.81 88 SER A CA 1
ATOM 700 C C . SER A 1 88 ? 5.392 -5.913 -9.200 1.00 84.81 88 SER A C 1
ATOM 702 O O . SER A 1 88 ? 5.681 -5.825 -10.393 1.00 84.81 88 SER A O 1
ATOM 704 N N . SER A 1 89 ? 6.215 -5.485 -8.239 1.00 83.38 89 SER A N 1
ATOM 705 C CA . SER A 1 89 ? 7.560 -4.963 -8.481 1.00 83.38 89 SER A CA 1
ATOM 706 C C . SER A 1 89 ? 8.624 -5.874 -7.885 1.00 83.38 89 SER A C 1
ATOM 708 O O . SER A 1 89 ? 8.450 -6.433 -6.802 1.00 83.38 89 SER A O 1
ATOM 710 N N . VAL A 1 90 ? 9.756 -5.981 -8.578 1.00 80.56 90 VAL A N 1
ATOM 711 C CA . VAL A 1 90 ? 10.958 -6.661 -8.067 1.00 80.56 90 VAL A CA 1
ATOM 712 C C . VAL A 1 90 ? 11.890 -5.711 -7.312 1.00 80.56 90 VAL A C 1
ATOM 714 O O . VAL A 1 90 ? 12.880 -6.151 -6.729 1.00 80.56 90 VAL A O 1
ATOM 717 N N . TYR A 1 91 ? 11.611 -4.405 -7.327 1.00 84.19 91 TYR A N 1
ATOM 718 C CA . TYR A 1 91 ? 12.494 -3.409 -6.735 1.00 84.19 91 TYR A CA 1
ATOM 719 C C . TYR A 1 91 ? 12.254 -3.243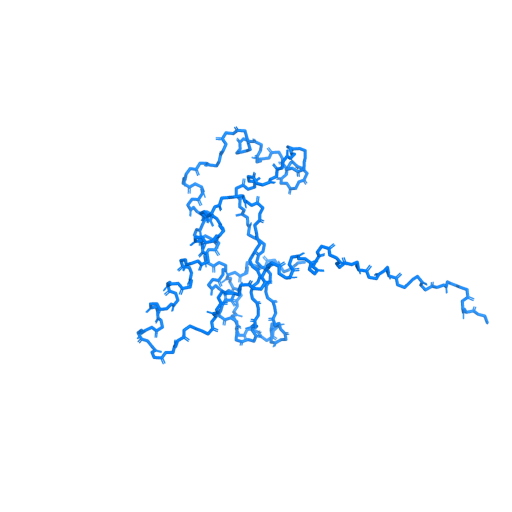 -5.240 1.00 84.19 91 TYR A C 1
ATOM 721 O O . TYR A 1 91 ? 11.160 -2.904 -4.791 1.00 84.19 91 TYR A O 1
ATOM 729 N N . LYS A 1 92 ? 13.341 -3.355 -4.475 1.00 86.31 92 LYS A N 1
ATOM 730 C CA . LYS A 1 92 ? 13.353 -3.120 -3.027 1.00 86.31 92 LYS A CA 1
ATOM 731 C C . LYS A 1 92 ? 12.810 -1.743 -2.630 1.00 86.31 92 LYS A C 1
ATOM 733 O O . LYS A 1 92 ? 12.129 -1.607 -1.614 1.00 86.31 92 LYS A O 1
ATOM 738 N N . SER A 1 93 ? 13.064 -0.739 -3.471 1.00 86.81 93 SER A N 1
ATOM 739 C CA . SER A 1 93 ? 12.604 0.637 -3.277 1.00 86.81 93 SER A CA 1
ATOM 740 C C . SER A 1 93 ? 11.082 0.764 -3.227 1.00 86.81 93 SER A C 1
ATOM 742 O O . SER A 1 93 ? 10.598 1.676 -2.567 1.00 86.81 93 SER A O 1
ATOM 744 N N . GLU A 1 94 ? 10.344 -0.133 -3.891 1.00 86.44 94 GLU A N 1
ATOM 745 C CA . GLU A 1 94 ? 8.874 -0.205 -3.892 1.00 86.44 94 GLU A CA 1
ATOM 746 C C . GLU A 1 94 ? 8.326 -1.219 -2.876 1.00 86.44 94 GLU A C 1
ATOM 748 O O . GLU A 1 94 ? 7.127 -1.232 -2.605 1.00 86.44 94 GLU A O 1
ATOM 753 N N . ASN A 1 95 ? 9.195 -2.048 -2.295 1.00 88.94 95 ASN A N 1
ATOM 754 C CA . ASN A 1 95 ? 8.840 -3.159 -1.422 1.00 88.94 95 ASN A CA 1
ATOM 755 C C . ASN A 1 95 ? 9.332 -2.900 0.012 1.00 88.94 95 ASN A C 1
ATOM 757 O O . ASN A 1 95 ? 8.703 -2.163 0.774 1.00 88.94 95 ASN A O 1
ATOM 761 N N . GLU A 1 96 ? 10.464 -3.485 0.398 1.00 89.12 96 GLU A N 1
ATOM 762 C CA . GLU A 1 96 ? 10.981 -3.469 1.766 1.00 89.12 96 GLU A CA 1
ATOM 763 C C . GLU A 1 96 ? 11.307 -2.056 2.257 1.00 89.12 96 GLU A C 1
ATOM 765 O O . GLU A 1 96 ? 11.055 -1.736 3.422 1.00 89.12 96 GLU A O 1
ATOM 770 N N . ASP A 1 97 ? 11.836 -1.196 1.383 1.00 90.50 97 ASP A N 1
ATOM 771 C CA . ASP A 1 97 ? 12.236 0.159 1.768 1.00 90.50 97 ASP A CA 1
ATOM 772 C C . ASP A 1 97 ? 11.015 1.048 2.065 1.00 90.50 97 ASP A C 1
ATOM 774 O O . ASP A 1 97 ? 11.076 1.897 2.959 1.00 90.50 97 ASP A O 1
ATOM 778 N N . VAL A 1 98 ? 9.882 0.814 1.387 1.00 91.75 98 VAL A N 1
ATOM 779 C CA . VAL A 1 98 ? 8.605 1.489 1.676 1.00 91.75 98 VAL A CA 1
ATOM 780 C C . VAL A 1 98 ? 8.128 1.128 3.076 1.00 91.75 98 VAL A C 1
ATOM 782 O O . VAL A 1 98 ? 7.836 2.021 3.873 1.00 91.75 98 VAL A O 1
ATOM 785 N N . ILE A 1 99 ? 8.075 -0.169 3.390 1.00 90.62 99 ILE A N 1
ATOM 786 C CA . ILE A 1 99 ? 7.605 -0.647 4.695 1.00 90.62 99 ILE A CA 1
ATOM 787 C C . ILE A 1 99 ? 8.508 -0.132 5.809 1.00 90.62 99 ILE A C 1
ATOM 789 O O . ILE A 1 99 ? 8.010 0.410 6.796 1.00 90.62 99 ILE A O 1
ATOM 793 N N . LYS A 1 100 ? 9.829 -0.246 5.633 1.00 88.88 100 LYS A N 1
ATOM 794 C CA . LYS A 1 100 ? 10.802 0.247 6.608 1.00 88.88 100 LYS A CA 1
ATOM 795 C C . LYS A 1 100 ? 10.587 1.730 6.893 1.00 88.88 100 LYS A C 1
ATOM 797 O O . LYS A 1 100 ? 10.456 2.110 8.050 1.00 88.88 100 LYS A O 1
ATOM 802 N N . LYS A 1 101 ? 10.463 2.545 5.843 1.00 90.38 101 LYS A N 1
ATOM 803 C CA . LYS A 1 101 ? 10.239 3.983 5.988 1.00 90.38 101 LYS A CA 1
ATOM 804 C C . LYS A 1 101 ? 8.931 4.300 6.712 1.00 90.38 101 LYS A C 1
ATOM 806 O O . LYS A 1 101 ? 8.928 5.134 7.605 1.00 90.38 101 LYS A O 1
ATOM 811 N N . VAL A 1 102 ? 7.832 3.627 6.370 1.00 90.50 102 VAL A N 1
ATOM 812 C CA . VAL A 1 102 ? 6.543 3.850 7.045 1.00 90.50 102 VAL A CA 1
ATOM 813 C C . VAL A 1 102 ? 6.623 3.490 8.527 1.00 90.50 102 VAL A C 1
ATOM 815 O O . VAL A 1 102 ? 6.100 4.231 9.355 1.00 90.50 102 VAL A O 1
ATOM 818 N N . ILE A 1 103 ? 7.262 2.373 8.874 1.00 86.62 103 ILE A N 1
ATOM 819 C CA . ILE A 1 103 ? 7.413 1.945 10.267 1.00 86.62 103 ILE A CA 1
ATOM 820 C C . ILE A 1 103 ? 8.297 2.930 11.040 1.00 86.62 103 ILE A C 1
ATOM 822 O O . ILE A 1 103 ? 7.876 3.394 12.100 1.00 86.62 103 ILE A O 1
ATOM 826 N N . ASP A 1 104 ? 9.457 3.300 10.489 1.00 84.81 104 ASP A N 1
ATOM 827 C CA . ASP A 1 104 ? 10.396 4.255 11.091 1.00 84.81 104 ASP A CA 1
ATOM 828 C C . ASP A 1 104 ? 9.738 5.635 11.302 1.00 84.81 104 ASP A C 1
ATOM 830 O O . ASP A 1 104 ? 9.804 6.189 12.401 1.00 84.81 104 ASP A O 1
ATOM 834 N N . ASP A 1 105 ? 9.026 6.160 10.297 1.00 78.88 105 ASP A N 1
ATOM 835 C CA . ASP A 1 105 ? 8.297 7.436 10.386 1.00 78.88 105 ASP A CA 1
ATOM 836 C C . ASP A 1 105 ? 7.214 7.388 11.481 1.00 78.88 105 ASP A C 1
ATOM 838 O O . ASP A 1 105 ? 7.087 8.312 12.289 1.00 78.88 105 ASP A O 1
ATOM 842 N N . ASN A 1 106 ? 6.460 6.283 11.558 1.00 70.00 106 ASN A N 1
ATOM 843 C CA . ASN A 1 106 ? 5.454 6.091 12.603 1.00 70.00 106 ASN A CA 1
ATOM 844 C C . ASN A 1 106 ? 6.089 6.048 13.996 1.00 70.00 106 ASN A C 1
ATOM 846 O O . ASN A 1 106 ? 5.479 6.531 14.946 1.00 70.00 106 ASN A O 1
ATOM 850 N N . HIS A 1 107 ? 7.294 5.494 14.157 1.00 64.44 107 HIS A N 1
ATOM 851 C CA . HIS A 1 107 ? 7.992 5.548 15.442 1.00 64.44 107 HIS A CA 1
ATOM 852 C C . HIS A 1 107 ? 8.301 6.994 15.851 1.00 64.44 107 HIS A C 1
ATOM 854 O O . HIS A 1 107 ? 8.067 7.353 17.004 1.00 64.44 107 HIS A O 1
ATOM 860 N N . VAL A 1 108 ? 8.755 7.843 14.926 1.00 59.56 108 VAL A N 1
ATOM 861 C CA . VAL A 1 108 ? 9.101 9.248 15.214 1.00 59.56 108 VAL A CA 1
ATOM 862 C C . VAL A 1 108 ? 7.878 10.079 15.622 1.00 59.56 108 VAL A C 1
ATOM 864 O O . VAL A 1 108 ? 7.938 10.811 16.615 1.00 59.56 108 VAL A O 1
ATOM 867 N N . GLU A 1 109 ? 6.748 9.940 14.922 1.00 57.91 109 GLU A N 1
ATOM 868 C CA . GLU A 1 109 ? 5.501 10.643 15.277 1.00 57.91 109 GLU A CA 1
ATOM 869 C C . GLU A 1 109 ? 4.989 10.252 16.676 1.00 57.91 109 GLU A C 1
ATOM 871 O O . GLU A 1 109 ? 4.446 11.076 17.418 1.00 57.91 109 GLU A O 1
ATOM 876 N N . ASN A 1 110 ? 5.222 9.000 17.063 1.00 53.31 110 ASN A N 1
ATOM 877 C CA . ASN A 1 110 ? 4.766 8.410 18.314 1.00 53.31 110 ASN A CA 1
ATOM 878 C C . ASN A 1 110 ? 5.694 8.660 19.515 1.00 53.31 110 ASN A C 1
ATOM 880 O O . ASN A 1 110 ? 5.216 8.735 20.649 1.00 53.31 110 ASN A O 1
ATOM 884 N N . VAL A 1 111 ? 7.002 8.856 19.302 1.00 53.91 111 VAL A N 1
ATOM 885 C CA . VAL A 1 111 ? 7.953 9.255 20.364 1.00 53.91 111 VAL A CA 1
ATOM 886 C C . VAL A 1 111 ? 7.568 10.608 20.969 1.00 53.91 111 VAL A C 1
ATOM 888 O O . VAL A 1 111 ? 7.725 10.821 22.169 1.00 53.91 111 VAL A O 1
ATOM 891 N N . SER A 1 112 ? 6.960 11.489 20.174 1.00 53.62 112 SER A N 1
ATOM 892 C CA . SER A 1 112 ? 6.422 12.772 20.646 1.00 53.62 112 SER A CA 1
ATOM 893 C C . SER A 1 112 ? 5.109 12.630 21.442 1.00 53.62 112 SER A C 1
ATOM 895 O O . SER A 1 112 ? 4.634 13.602 22.027 1.00 53.62 112 SER A O 1
ATOM 897 N N . LYS A 1 113 ? 4.506 11.431 21.471 1.00 48.19 113 LYS A N 1
ATOM 898 C CA . LYS A 1 113 ? 3.208 11.120 22.093 1.00 48.19 113 LYS A CA 1
ATOM 899 C C . LYS A 1 113 ? 3.197 9.758 22.812 1.00 48.19 113 LYS A C 1
ATOM 901 O O . LYS A 1 113 ? 2.228 9.038 22.683 1.00 48.19 113 LYS A O 1
ATOM 906 N N . SER A 1 114 ? 4.237 9.378 23.561 1.00 49.28 114 SER A N 1
ATOM 907 C CA . SER A 1 114 ? 4.254 8.268 24.555 1.00 49.28 114 SER A CA 1
ATOM 908 C C . SER A 1 114 ? 3.495 6.951 24.226 1.00 49.28 114 SER A C 1
ATOM 910 O O . SER A 1 114 ? 3.082 6.234 25.139 1.00 49.28 114 SER A O 1
ATOM 912 N N . HIS A 1 115 ? 3.317 6.589 22.957 1.00 50.16 115 HIS A N 1
ATOM 913 C CA . HIS A 1 115 ? 2.596 5.390 22.529 1.00 50.16 115 HIS A CA 1
ATOM 914 C C . HIS A 1 115 ? 3.391 4.729 21.410 1.00 50.16 115 HIS A C 1
ATOM 916 O O . HIS A 1 115 ? 3.370 5.205 20.291 1.00 50.16 115 HIS A O 1
ATOM 922 N N . SER A 1 116 ? 4.119 3.650 21.704 1.00 56.00 116 SER A N 1
ATOM 923 C CA . SER A 1 116 ? 4.861 2.875 20.696 1.00 56.00 116 SER A CA 1
ATOM 924 C C . SER A 1 116 ? 3.969 2.482 19.509 1.00 56.00 116 SER A C 1
ATOM 926 O O . SER A 1 116 ? 2.820 2.097 19.717 1.00 56.00 116 SER A O 1
ATOM 928 N N . ASN A 1 117 ? 4.511 2.525 18.283 1.00 63.75 117 ASN A N 1
ATOM 929 C CA . ASN A 1 117 ? 3.845 2.017 17.078 1.00 63.75 117 ASN A CA 1
ATOM 930 C C . ASN A 1 117 ? 3.334 0.578 17.334 1.00 63.75 117 ASN A C 1
ATOM 932 O O . ASN A 1 117 ? 4.149 -0.279 17.691 1.00 63.75 117 ASN A O 1
ATOM 936 N N . PRO A 1 118 ? 2.021 0.301 17.200 1.00 73.88 118 PRO A N 1
ATOM 937 C CA . PRO A 1 118 ? 1.460 -1.018 17.486 1.00 73.88 118 PRO A CA 1
ATOM 938 C C . PRO A 1 118 ? 1.705 -2.035 16.362 1.00 73.88 118 PRO A C 1
ATOM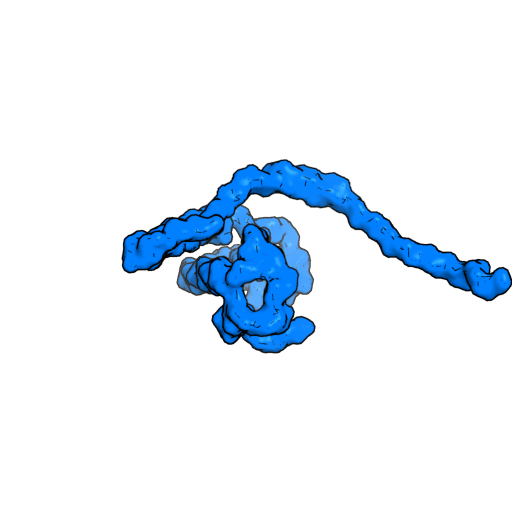 940 O O . PRO A 1 118 ? 1.471 -3.227 16.562 1.00 73.88 118 PRO A O 1
ATOM 943 N N . PHE A 1 119 ? 2.160 -1.592 15.186 1.00 80.00 119 PHE A N 1
ATOM 944 C CA . PHE A 1 119 ? 2.385 -2.461 14.037 1.00 80.00 119 PHE A CA 1
ATOM 945 C C . PHE A 1 119 ? 3.832 -2.945 13.971 1.00 80.00 119 PHE A C 1
ATOM 947 O O . PHE A 1 119 ? 4.780 -2.166 14.037 1.00 80.00 119 PHE A O 1
ATOM 954 N N . LEU A 1 120 ? 3.988 -4.254 13.776 1.00 81.69 120 LEU A N 1
ATOM 955 C CA . LEU A 1 120 ? 5.269 -4.917 13.567 1.00 81.69 120 LEU A CA 1
ATOM 956 C C . LEU A 1 120 ? 5.295 -5.534 12.170 1.00 81.69 120 LEU A C 1
ATOM 958 O O . LEU A 1 120 ? 4.300 -6.099 11.710 1.00 81.69 120 LEU A O 1
ATOM 962 N N . VAL A 1 121 ? 6.447 -5.461 11.502 1.00 81.12 121 VAL A N 1
ATOM 963 C CA . VAL A 1 121 ? 6.647 -6.160 10.229 1.00 81.12 121 VAL A CA 1
ATOM 964 C C . VAL A 1 121 ? 6.722 -7.652 10.519 1.00 81.12 121 VAL A C 1
ATOM 966 O O . VAL A 1 121 ? 7.640 -8.124 11.188 1.00 81.12 121 VAL A O 1
ATOM 969 N N . SER A 1 122 ? 5.733 -8.399 10.035 1.00 74.75 122 SER A N 1
ATOM 970 C CA . SER A 1 122 ? 5.702 -9.841 10.229 1.00 74.75 122 SER A CA 1
ATOM 971 C C . SER A 1 122 ? 6.722 -10.524 9.321 1.00 74.75 122 SER A C 1
ATOM 973 O O . SER A 1 122 ? 6.644 -10.424 8.098 1.00 74.75 122 SER A O 1
ATOM 975 N N . SER A 1 123 ? 7.636 -11.291 9.913 1.00 64.44 123 SER A N 1
ATOM 976 C CA . SER A 1 123 ? 8.515 -12.214 9.188 1.00 64.44 123 SER A CA 1
ATOM 977 C C . SER A 1 123 ? 7.790 -13.481 8.718 1.00 64.44 123 SER A C 1
ATOM 979 O O . SER A 1 123 ? 8.434 -14.362 8.167 1.00 64.44 123 SER A O 1
ATOM 981 N N . PHE A 1 124 ? 6.469 -13.590 8.922 1.00 58.91 124 PHE A N 1
ATOM 982 C CA . PHE A 1 124 ? 5.658 -14.775 8.615 1.00 58.91 124 PHE A CA 1
ATOM 983 C C . PHE A 1 124 ? 5.369 -14.965 7.118 1.00 58.91 124 PHE A C 1
ATOM 985 O O . PHE A 1 124 ? 4.802 -15.979 6.715 1.00 58.91 124 PHE A O 1
ATOM 992 N N . LEU A 1 125 ? 5.748 -14.006 6.271 1.00 62.22 125 LEU A N 1
ATOM 993 C CA . LEU A 1 125 ? 5.504 -14.088 4.832 1.00 62.22 125 LEU A CA 1
ATOM 994 C C . LEU A 1 125 ? 6.083 -15.341 4.149 1.00 62.22 125 LEU A C 1
ATOM 996 O O . LEU A 1 125 ? 5.392 -15.828 3.262 1.00 62.22 125 LEU A O 1
ATOM 1000 N N . PRO A 1 126 ? 7.242 -15.926 4.518 1.00 63.56 126 PRO A N 1
ATOM 1001 C CA . PRO A 1 126 ? 7.713 -17.175 3.916 1.00 63.56 126 PRO A CA 1
ATOM 1002 C C . PRO A 1 126 ? 6.737 -18.334 4.160 1.00 63.56 126 PRO A C 1
ATOM 1004 O O . PRO A 1 126 ? 6.288 -18.969 3.208 1.00 63.56 126 PRO A O 1
ATOM 1007 N N . ASP A 1 127 ? 6.313 -18.533 5.410 1.00 62.72 127 ASP A N 1
ATOM 1008 C CA . ASP A 1 127 ? 5.356 -19.581 5.787 1.00 62.72 127 ASP A CA 1
ATOM 1009 C C . ASP A 1 127 ? 3.967 -19.332 5.188 1.00 62.72 127 ASP A C 1
ATOM 1011 O O . ASP A 1 127 ? 3.288 -20.266 4.757 1.00 62.72 127 ASP A O 1
ATOM 1015 N N . LEU A 1 128 ? 3.523 -18.072 5.147 1.00 61.94 128 LEU A N 1
ATOM 1016 C CA . LEU A 1 128 ? 2.256 -17.701 4.524 1.00 61.94 128 LEU A CA 1
ATOM 1017 C C . LEU A 1 128 ? 2.306 -17.869 3.004 1.00 61.94 128 LEU A C 1
ATOM 1019 O O . LEU A 1 128 ? 1.329 -18.325 2.427 1.00 61.94 128 LEU A O 1
ATOM 1023 N N . THR A 1 129 ? 3.425 -17.544 2.358 1.00 59.62 129 THR A N 1
ATOM 1024 C CA . THR A 1 129 ? 3.614 -17.734 0.913 1.00 59.62 129 THR A CA 1
ATOM 1025 C C . THR A 1 129 ? 3.558 -19.215 0.565 1.00 59.62 129 THR A C 1
ATOM 1027 O O . THR A 1 129 ? 2.864 -19.584 -0.378 1.00 59.62 129 THR A O 1
ATOM 1030 N N . GLU A 1 130 ? 4.196 -20.079 1.358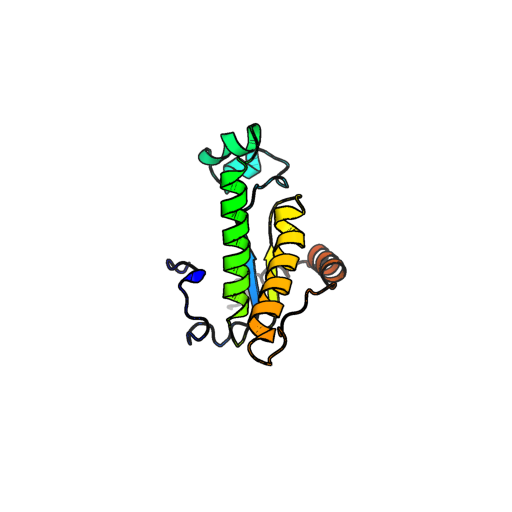 1.00 66.69 130 GLU A N 1
ATOM 1031 C CA . GLU A 1 130 ? 4.085 -21.534 1.197 1.00 66.69 130 GLU A CA 1
ATOM 1032 C C . GLU A 1 130 ? 2.655 -22.036 1.439 1.00 66.69 130 GLU A C 1
ATOM 1034 O O . GLU A 1 130 ? 2.119 -22.826 0.655 1.00 66.69 130 GLU A O 1
ATOM 1039 N N . LYS A 1 131 ? 1.972 -21.522 2.467 1.00 66.94 131 LYS A N 1
ATOM 1040 C CA . LYS A 1 131 ? 0.560 -21.849 2.721 1.00 66.94 131 LYS A CA 1
ATOM 1041 C C . LYS A 1 131 ? -0.372 -21.367 1.613 1.00 66.94 131 LYS A C 1
ATOM 1043 O O . LYS A 1 131 ? -1.293 -22.089 1.264 1.00 66.94 131 LYS A O 1
ATOM 1048 N N . LEU A 1 132 ? -0.141 -20.189 1.037 1.00 59.38 132 LEU A N 1
ATOM 1049 C CA . LEU A 1 132 ? -0.928 -19.654 -0.076 1.00 59.38 132 LEU A CA 1
ATOM 1050 C C . LEU A 1 132 ? -0.645 -20.405 -1.381 1.00 59.38 132 LEU A C 1
ATOM 1052 O O . LEU A 1 132 ? -1.580 -20.686 -2.122 1.00 59.38 132 LEU A O 1
ATOM 1056 N N . ARG A 1 133 ? 0.608 -20.803 -1.640 1.00 61.31 133 ARG A N 1
ATOM 1057 C CA . ARG A 1 133 ? 0.968 -21.681 -2.772 1.00 61.31 133 ARG A CA 1
ATOM 1058 C C . ARG A 1 133 ? 0.268 -23.033 -2.699 1.00 61.31 133 ARG A C 1
ATOM 1060 O O . ARG A 1 133 ? -0.098 -23.597 -3.725 1.00 61.31 133 ARG A O 1
ATOM 1067 N N . THR A 1 134 ? 0.106 -23.556 -1.489 1.00 69.25 134 THR A N 1
ATOM 1068 C CA . THR A 1 134 ? -0.548 -24.846 -1.238 1.00 69.25 134 THR A CA 1
ATOM 1069 C C . THR A 1 134 ? -2.055 -24.722 -1.006 1.00 69.25 134 THR A C 1
ATOM 1071 O O . THR A 1 134 ? -2.753 -25.738 -0.999 1.00 69.25 134 THR A O 1
ATOM 1074 N N . PHE A 1 135 ? -2.584 -23.500 -0.876 1.00 68.69 135 PHE A N 1
ATOM 1075 C CA . PHE A 1 135 ? -4.007 -23.247 -0.697 1.00 68.69 135 PHE A CA 1
ATOM 1076 C C . PHE A 1 135 ? -4.759 -23.540 -1.996 1.00 68.69 135 PHE A C 1
ATOM 1078 O O . PHE A 1 135 ? -4.742 -22.763 -2.949 1.00 68.69 135 PHE A O 1
ATOM 1085 N N . LYS A 1 136 ? -5.468 -24.668 -2.025 1.00 55.50 136 LYS A N 1
ATOM 1086 C CA . LYS A 1 136 ? -6.517 -24.916 -3.011 1.00 55.50 136 LYS A CA 1
ATOM 1087 C C . LYS A 1 136 ? -7.830 -24.446 -2.408 1.00 55.50 136 LYS A C 1
ATOM 1089 O O . LYS A 1 136 ? -8.281 -25.008 -1.413 1.00 55.50 136 LYS A O 1
ATOM 1094 N N . ALA A 1 137 ? -8.426 -23.411 -2.995 1.00 51.69 137 ALA A N 1
ATOM 1095 C CA . ALA A 1 137 ? -9.801 -23.060 -2.678 1.00 51.69 137 ALA A CA 1
ATOM 1096 C C . ALA A 1 137 ? -10.680 -24.291 -2.938 1.00 51.69 137 ALA A C 1
ATOM 1098 O O . ALA A 1 137 ? -10.541 -24.938 -3.980 1.00 51.69 137 ALA A O 1
ATOM 1099 N N . ASN A 1 138 ? -11.553 -24.628 -1.989 1.00 52.03 138 ASN A N 1
ATOM 1100 C CA . ASN A 1 138 ? -12.558 -25.653 -2.233 1.00 52.03 138 ASN A CA 1
ATOM 1101 C C . ASN A 1 138 ? -13.380 -25.218 -3.455 1.00 52.03 138 ASN A C 1
ATOM 1103 O O . ASN A 1 138 ? -13.758 -24.040 -3.523 1.00 52.03 138 ASN A O 1
ATOM 1107 N N . PRO A 1 139 ? -13.634 -26.115 -4.424 1.00 51.00 139 PRO A N 1
ATOM 1108 C CA . PRO A 1 139 ? -14.553 -25.795 -5.501 1.00 51.00 139 PRO A CA 1
ATOM 1109 C C . PRO A 1 139 ? -15.894 -25.372 -4.883 1.00 51.00 139 PRO A C 1
ATOM 1111 O O . PRO A 1 139 ? -16.267 -25.904 -3.831 1.00 51.00 139 PRO A O 1
ATOM 1114 N N . PRO A 1 140 ? -16.591 -24.387 -5.475 1.00 51.16 140 PRO A N 1
ATOM 1115 C CA . PRO A 1 140 ? -17.922 -24.028 -5.010 1.00 51.16 140 PRO A CA 1
ATOM 1116 C C . PRO A 1 140 ? -18.779 -25.296 -4.992 1.00 51.16 140 PRO A C 1
ATOM 1118 O O . PRO A 1 140 ? -18.751 -26.054 -5.959 1.00 51.16 140 PRO A O 1
ATOM 1121 N N . GLU A 1 141 ? -19.488 -25.542 -3.885 1.00 59.22 141 GLU A N 1
ATOM 1122 C CA . GLU A 1 141 ? -20.465 -26.628 -3.802 1.00 59.22 141 GLU A CA 1
ATOM 1123 C C . GLU A 1 141 ? -21.452 -26.465 -4.957 1.00 59.22 141 GLU A C 1
ATOM 1125 O O . GLU A 1 141 ? -22.297 -25.564 -4.968 1.00 59.22 141 GLU A O 1
ATOM 1130 N N . GLU A 1 142 ? -21.305 -27.327 -5.956 1.00 50.84 142 GLU A N 1
ATOM 1131 C CA . GLU A 1 142 ? -22.262 -27.482 -7.030 1.00 50.84 142 GLU A CA 1
ATOM 1132 C C . GLU A 1 142 ? -23.516 -28.057 -6.370 1.00 50.84 142 GLU A C 1
ATOM 1134 O O . GLU A 1 142 ? -23.577 -29.233 -6.013 1.00 50.84 142 GLU A O 1
ATOM 1139 N N . LYS A 1 143 ? -24.491 -27.190 -6.074 1.00 57.16 143 LYS A N 1
ATOM 1140 C CA . LYS A 1 143 ? -25.803 -27.648 -5.626 1.00 57.16 143 LYS A CA 1
ATOM 1141 C C . LYS A 1 143 ? -26.394 -28.468 -6.758 1.00 57.16 143 LYS A C 1
ATOM 1143 O O . LYS A 1 143 ? -26.864 -27.898 -7.740 1.00 57.16 143 LYS A O 1
ATOM 1148 N N . ASP A 1 144 ? -26.361 -29.783 -6.587 1.00 58.19 144 ASP A N 1
ATOM 1149 C CA . ASP A 1 144 ? -27.016 -30.737 -7.465 1.00 58.19 144 ASP A CA 1
ATOM 1150 C C . ASP A 1 144 ? -28.481 -30.303 -7.667 1.00 58.19 144 ASP A C 1
ATOM 1152 O O . ASP A 1 144 ? -29.263 -30.288 -6.702 1.00 58.19 144 ASP A O 1
ATOM 1156 N N . PRO A 1 145 ? -28.893 -29.940 -8.897 1.00 56.91 145 PRO A N 1
ATOM 1157 C CA . PRO A 1 145 ? -30.268 -29.538 -9.184 1.00 56.91 145 PRO A CA 1
ATOM 1158 C C . PRO A 1 145 ? -31.266 -30.709 -9.098 1.00 56.91 145 PRO A C 1
ATOM 1160 O O . PRO A 1 145 ? -32.449 -30.531 -9.376 1.00 56.91 145 PRO A O 1
ATOM 1163 N N . SER A 1 146 ? -30.816 -31.900 -8.697 1.00 59.06 146 SER A N 1
ATOM 1164 C CA . SER A 1 146 ? -31.592 -33.139 -8.605 1.00 59.06 146 SER A CA 1
ATOM 1165 C C . SER A 1 146 ? -32.146 -33.452 -7.205 1.00 59.06 146 SER A C 1
ATOM 1167 O O . SER A 1 146 ? -32.807 -34.472 -7.043 1.00 59.06 146 SER A O 1
ATOM 1169 N N . SER A 1 147 ? -31.940 -32.596 -6.196 1.00 56.53 147 SER A N 1
ATOM 1170 C CA . SER A 1 147 ? -32.413 -32.851 -4.816 1.00 56.53 147 SER A CA 1
ATOM 1171 C C . SER A 1 147 ? -33.807 -32.297 -4.476 1.00 56.53 147 SER A C 1
ATOM 1173 O O . SER A 1 147 ? -34.247 -32.420 -3.336 1.00 56.53 147 SER A O 1
ATOM 1175 N N . ASN A 1 148 ? -34.539 -31.749 -5.453 1.00 50.94 148 ASN A N 1
ATOM 1176 C CA . ASN A 1 148 ? -35.953 -31.394 -5.294 1.00 50.94 148 ASN A CA 1
ATOM 1177 C C . ASN A 1 148 ? -36.853 -32.372 -6.064 1.00 50.94 148 ASN A C 1
ATOM 1179 O O . ASN A 1 148 ? -37.390 -32.021 -7.115 1.00 50.94 148 ASN A O 1
ATOM 1183 N N . THR A 1 149 ? -37.039 -33.570 -5.511 1.00 47.59 149 THR A N 1
ATOM 1184 C CA . THR A 1 149 ? -38.240 -34.405 -5.703 1.00 47.59 149 THR A CA 1
ATOM 1185 C C . THR A 1 149 ? -38.488 -35.232 -4.461 1.00 47.59 149 THR A C 1
ATOM 1187 O O . THR A 1 149 ? -37.523 -35.896 -4.022 1.00 47.59 149 THR A O 1
#

Foldseek 3Di:
DDPDDLLPDDLPPPVCLVPAEAEAEADALLQLVPDPVVVCVVPNPPCSCCVVPNDDPVVRVVSLVVLLSNVLSVLSNPNYNYYHYDYNDPDCSNPVVSVVVSQVVVQVVCVVPVDGRPDDDDPCCVVVVVVVVVDDDDDPPPPDPPPPD

Radius of gyration: 19.45 Å; chains: 1; bounding box: 52×47×49 Å

Sequence (149 aa):
LLEENFTDILPNDERFRKVRVVVCNASCSKSGVTSAIDHVLQEGTACVHDLVNGVESNKLRGLLLHHQEIIRHAMKFFFVHYIVYVTSSVYKSENEDVIKKVIDDNHVENVSKSHSNPFLVSSFLPDLTEKLRTFKANPPEEKDPSSNT

Organism: Paramuricea clavata (NCBI:txid317549)